Protein AF-A0A6L7W1H9-F1 (afdb_monomer_lite)

Sequence (126 aa):
MIDDSYSLGGAKHYDAAYSVKDDLVDRDFYFDLADEYGGPILEFGCGTGRITLPLARQGVDVTRMDASHPMLEVLRAKLAKERESVQLAFWRTTLAAVVLLAIARRLKSHTLVKNWSTRSLMFPKI

Secondary structure (DSSP, 8-state):
---GGGSHHHHHHHHHHHHT-TT-THHHHHHHHHHHH-S-EEEET-TT-TTHHHHHHTT--EEEE-S-HHHHHHHHHHHTTS-GGG--------HHHHHHHHHHHHHHHHHHHHTTTT----PPP-

Structure (mmCIF, N/CA/C/O backbone):
data_AF-A0A6L7W1H9-F1
#
_entry.id   AF-A0A6L7W1H9-F1
#
loop_
_atom_site.group_PDB
_atom_site.id
_atom_site.type_symbol
_atom_site.label_atom_id
_atom_site.label_alt_id
_atom_site.label_comp_id
_atom_site.label_asym_id
_atom_site.label_entity_id
_atom_site.label_seq_id
_atom_site.pdbx_PDB_ins_code
_atom_site.Cartn_x
_atom_site.Cartn_y
_atom_site.Cartn_z
_atom_site.occupancy
_atom_site.B_iso_or_equiv
_atom_site.auth_seq_id
_atom_site.auth_comp_id
_atom_site.auth_asym_id
_atom_site.auth_atom_id
_atom_site.pdbx_PDB_model_num
ATOM 1 N N . MET A 1 1 ? 21.018 -10.676 -2.054 1.00 43.22 1 MET A N 1
ATOM 2 C CA . MET A 1 1 ? 20.961 -10.340 -3.489 1.00 43.22 1 MET A CA 1
ATOM 3 C C . MET A 1 1 ? 19.673 -9.557 -3.677 1.00 43.22 1 MET A C 1
ATOM 5 O O . MET A 1 1 ? 18.613 -10.150 -3.548 1.00 43.22 1 MET A O 1
ATOM 9 N N . ILE A 1 2 ? 19.748 -8.228 -3.773 1.00 51.03 2 ILE A N 1
ATOM 10 C CA . ILE A 1 2 ? 18.574 -7.423 -4.138 1.00 51.03 2 ILE A CA 1
ATOM 11 C C . ILE A 1 2 ? 18.436 -7.615 -5.644 1.00 51.03 2 ILE A C 1
ATOM 13 O O . ILE A 1 2 ? 19.377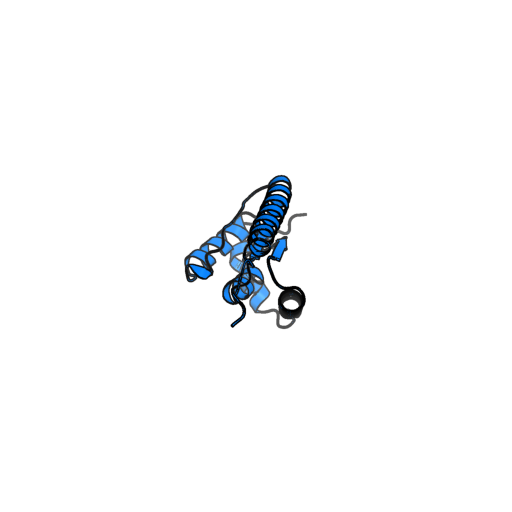 -7.315 -6.369 1.00 51.03 2 ILE A O 1
ATOM 17 N N . ASP A 1 3 ? 17.336 -8.223 -6.068 1.00 62.00 3 ASP A N 1
ATOM 18 C CA . ASP A 1 3 ? 17.002 -8.406 -7.478 1.00 62.00 3 ASP A CA 1
ATOM 19 C C . ASP A 1 3 ? 16.947 -7.036 -8.181 1.00 62.00 3 ASP A C 1
ATOM 21 O O . ASP A 1 3 ? 16.360 -6.083 -7.655 1.00 62.00 3 ASP A O 1
ATOM 25 N N . ASP A 1 4 ? 17.571 -6.929 -9.358 1.00 66.88 4 ASP A N 1
ATOM 26 C CA . ASP A 1 4 ? 17.625 -5.700 -10.160 1.00 66.88 4 ASP A CA 1
ATOM 27 C C . ASP A 1 4 ? 16.226 -5.228 -10.585 1.00 66.88 4 ASP A C 1
ATOM 29 O O . ASP A 1 4 ? 16.044 -4.055 -10.931 1.00 66.88 4 ASP A O 1
ATOM 33 N N . SER A 1 5 ? 15.210 -6.093 -10.494 1.00 61.72 5 SER A N 1
ATOM 34 C CA . SER A 1 5 ? 13.802 -5.731 -10.688 1.00 61.72 5 SER A CA 1
ATOM 35 C C . SER A 1 5 ? 13.299 -4.654 -9.708 1.00 61.72 5 SER A C 1
ATOM 37 O O . SER A 1 5 ? 12.395 -3.893 -10.051 1.00 61.72 5 SER A O 1
ATOM 39 N N . TYR A 1 6 ? 13.924 -4.508 -8.532 1.00 66.69 6 TYR A N 1
ATOM 40 C CA . TYR A 1 6 ? 13.583 -3.481 -7.535 1.00 66.69 6 TYR A CA 1
ATOM 41 C C . TYR A 1 6 ? 14.451 -2.219 -7.627 1.00 66.69 6 TYR A C 1
ATOM 43 O O . TYR A 1 6 ? 14.317 -1.311 -6.799 1.00 66.69 6 TYR A O 1
ATOM 51 N N . SER A 1 7 ? 15.348 -2.154 -8.614 1.00 74.94 7 SER A N 1
ATOM 52 C CA . SER A 1 7 ? 16.153 -0.973 -8.928 1.00 74.94 7 SER A CA 1
ATOM 53 C C . SER A 1 7 ? 15.340 0.078 -9.701 1.00 74.94 7 SER A C 1
ATOM 55 O O . SER A 1 7 ? 14.196 -0.151 -10.098 1.00 74.94 7 SER A O 1
ATOM 57 N N . LEU A 1 8 ? 15.938 1.247 -9.957 1.00 70.50 8 LEU A N 1
ATOM 58 C CA . LEU A 1 8 ? 15.295 2.341 -10.700 1.00 70.50 8 LEU A CA 1
ATOM 59 C C . LEU A 1 8 ? 14.788 1.913 -12.091 1.00 70.50 8 LEU A C 1
ATOM 61 O O . LEU A 1 8 ? 13.753 2.400 -12.547 1.00 70.50 8 LEU A O 1
ATOM 65 N N . GLY A 1 9 ? 15.517 1.013 -12.761 1.00 69.88 9 GLY A N 1
ATOM 66 C CA . GLY A 1 9 ? 15.136 0.477 -14.067 1.00 69.88 9 GLY A CA 1
ATOM 67 C C . GLY A 1 9 ? 13.982 -0.516 -13.964 1.00 69.88 9 GLY A C 1
ATOM 68 O O . GLY A 1 9 ? 12.994 -0.389 -14.684 1.00 69.88 9 GLY A O 1
ATOM 69 N N . GLY A 1 10 ? 14.069 -1.459 -13.024 1.00 71.69 10 GLY A N 1
ATOM 70 C CA . GLY A 1 10 ? 13.065 -2.507 -12.848 1.00 71.69 10 GLY A CA 1
ATOM 71 C C . GLY A 1 10 ? 11.719 -1.994 -12.332 1.00 71.69 10 GLY A C 1
ATOM 72 O O . GLY A 1 10 ? 10.676 -2.388 -12.852 1.00 71.69 10 GLY A O 1
ATOM 73 N N . ALA A 1 11 ? 11.720 -1.027 -11.408 1.00 77.06 11 ALA A N 1
ATOM 74 C CA . ALA A 1 11 ? 10.497 -0.514 -10.786 1.00 77.06 11 ALA A CA 1
ATOM 75 C C . ALA A 1 11 ? 9.491 0.064 -11.797 1.00 77.06 11 ALA A C 1
ATOM 77 O O . ALA A 1 11 ? 8.281 -0.094 -11.636 1.00 77.06 11 ALA A O 1
ATOM 78 N N . LYS A 1 12 ? 9.976 0.701 -12.872 1.00 74.69 12 LYS A N 1
ATOM 79 C CA . LYS A 1 12 ? 9.123 1.262 -13.937 1.00 74.69 12 LYS A CA 1
ATOM 80 C C . LYS A 1 12 ? 8.412 0.192 -14.763 1.00 74.69 12 LYS A C 1
ATOM 82 O O . LYS A 1 12 ? 7.326 0.443 -15.276 1.00 74.69 12 LYS A O 1
ATOM 87 N N . HIS A 1 13 ? 9.031 -0.976 -14.903 1.00 77.88 13 HIS A N 1
ATOM 88 C CA . HIS A 1 13 ? 8.511 -2.092 -15.691 1.00 77.88 13 HIS A CA 1
ATOM 89 C C . HIS A 1 13 ? 7.844 -3.161 -14.825 1.00 77.88 13 HIS A C 1
ATOM 91 O O . HIS A 1 13 ? 7.217 -4.066 -15.368 1.00 77.88 13 HIS A O 1
ATOM 97 N N . TYR A 1 14 ? 7.930 -3.033 -13.498 1.00 79.62 14 TYR A N 1
ATOM 98 C CA . TYR A 1 14 ? 7.409 -4.000 -12.541 1.00 79.62 14 TYR A CA 1
ATOM 99 C C . TYR A 1 14 ? 5.924 -4.296 -12.769 1.00 79.62 14 TYR A C 1
ATOM 101 O O . TYR A 1 14 ? 5.541 -5.450 -12.932 1.00 79.62 14 TYR A O 1
ATOM 109 N N . ASP A 1 15 ? 5.088 -3.259 -12.876 1.00 80.81 15 ASP A N 1
ATOM 110 C CA . ASP A 1 15 ? 3.654 -3.454 -13.115 1.00 80.81 15 ASP A CA 1
ATOM 111 C C . ASP A 1 15 ? 3.377 -4.129 -14.458 1.00 80.81 15 ASP A C 1
ATOM 113 O O . ASP A 1 15 ? 2.518 -4.997 -14.530 1.00 80.81 15 ASP A O 1
ATOM 117 N N . ALA A 1 16 ? 4.108 -3.757 -15.513 1.00 75.69 16 ALA A N 1
ATOM 118 C CA . ALA A 1 16 ? 3.937 -4.343 -16.839 1.00 75.69 16 ALA A CA 1
ATOM 119 C C . ALA A 1 16 ? 4.325 -5.830 -16.840 1.00 75.69 16 ALA A C 1
ATOM 121 O O . ALA A 1 16 ? 3.572 -6.664 -17.339 1.00 75.69 16 ALA A O 1
ATOM 122 N N . ALA A 1 17 ? 5.449 -6.172 -16.206 1.00 71.19 17 ALA A N 1
ATOM 123 C CA . ALA A 1 17 ? 5.933 -7.543 -16.074 1.00 71.19 17 ALA A CA 1
ATOM 124 C C . ALA A 1 17 ? 4.988 -8.429 -15.245 1.00 71.19 17 ALA A C 1
ATOM 126 O O . ALA A 1 17 ? 4.878 -9.623 -15.508 1.00 71.19 17 ALA A O 1
ATOM 127 N N . TYR A 1 18 ? 4.296 -7.852 -14.261 1.00 70.00 18 TYR A N 1
ATOM 128 C CA . TYR A 1 18 ? 3.295 -8.564 -13.467 1.00 70.00 18 TYR A CA 1
ATOM 129 C C . TYR A 1 18 ? 1.888 -8.525 -14.081 1.00 70.00 18 TYR A C 1
ATOM 131 O O . TYR A 1 18 ? 1.099 -9.417 -13.812 1.00 70.00 18 TYR A O 1
ATOM 139 N N . SER A 1 19 ? 1.559 -7.556 -14.939 1.00 65.94 19 SER A N 1
ATOM 140 C CA . SER A 1 19 ? 0.241 -7.474 -15.593 1.00 65.94 19 SER A CA 1
ATOM 141 C C . SER A 1 19 ? -0.012 -8.572 -16.626 1.00 65.94 19 SER A C 1
ATOM 143 O O . SER A 1 19 ? -1.161 -8.852 -16.941 1.00 65.94 19 SER A O 1
ATOM 145 N N . VAL A 1 20 ? 1.057 -9.188 -17.137 1.00 60.47 20 VAL A N 1
ATOM 146 C CA . VAL A 1 20 ? 1.010 -10.290 -18.112 1.00 60.47 20 VAL A CA 1
ATOM 147 C C . VAL A 1 20 ? 1.027 -11.673 -17.453 1.00 60.47 20 VAL A C 1
ATOM 149 O O . VAL A 1 20 ? 1.070 -12.684 -18.148 1.00 60.47 20 VAL A O 1
ATOM 152 N N . LYS A 1 21 ? 1.047 -11.731 -16.117 1.00 63.19 21 LYS A N 1
ATOM 153 C CA . LYS A 1 21 ? 0.985 -12.979 -15.359 1.00 63.19 21 LYS A CA 1
ATOM 154 C C . LYS A 1 21 ? -0.475 -13.294 -15.042 1.00 63.19 21 LYS A C 1
ATOM 156 O O . LYS A 1 21 ? -1.061 -12.692 -14.147 1.00 63.19 21 LYS A O 1
ATOM 161 N N . ASP A 1 22 ? -1.047 -14.232 -15.791 1.00 52.75 22 ASP A N 1
ATOM 162 C CA . ASP A 1 22 ? -2.432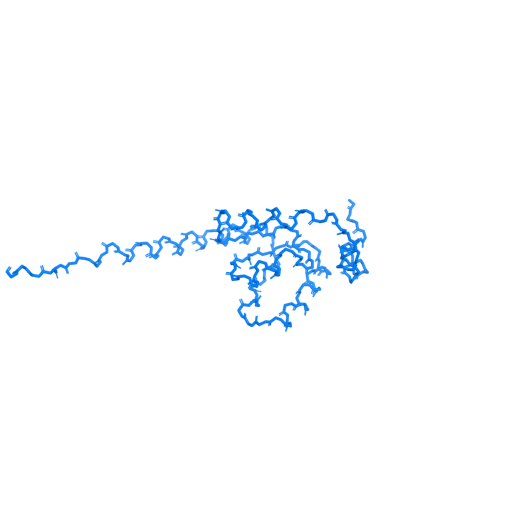 -14.699 -15.614 1.00 52.75 22 ASP A CA 1
ATOM 163 C C . ASP A 1 22 ? -2.632 -15.534 -14.327 1.00 52.75 22 ASP A C 1
ATOM 165 O O . ASP A 1 22 ? -3.760 -15.858 -13.965 1.00 52.75 22 ASP A O 1
ATOM 169 N N . ASP A 1 23 ? -1.557 -15.865 -13.603 1.00 56.66 23 ASP A N 1
ATOM 170 C CA . ASP A 1 23 ? -1.530 -16.741 -12.424 1.00 56.66 23 ASP A CA 1
ATOM 171 C C . ASP A 1 23 ? -1.409 -15.996 -11.079 1.00 56.66 23 ASP A C 1
ATOM 173 O O . ASP A 1 23 ? -1.055 -16.597 -10.063 1.00 56.66 23 ASP A O 1
ATOM 177 N N . LEU A 1 24 ? -1.717 -14.695 -11.029 1.00 62.53 24 LEU A N 1
ATOM 178 C CA . LEU A 1 24 ? -1.667 -13.892 -9.797 1.00 62.53 24 LEU A CA 1
ATOM 179 C C . LEU A 1 24 ? -2.844 -14.178 -8.842 1.00 62.53 24 LEU A C 1
ATOM 181 O O . LEU A 1 24 ? -3.636 -13.295 -8.514 1.00 62.53 24 LEU A O 1
ATOM 185 N N . VAL A 1 25 ? -2.921 -15.422 -8.363 1.00 63.38 25 VAL A N 1
ATOM 186 C CA . VAL A 1 25 ? -3.863 -15.908 -7.334 1.00 63.38 25 VAL A CA 1
ATOM 187 C C . VAL A 1 25 ? -3.625 -15.225 -5.979 1.00 63.38 25 VAL A C 1
ATOM 189 O O . VAL A 1 25 ? -4.502 -15.175 -5.121 1.00 63.38 25 VAL A O 1
ATOM 192 N N . ASP A 1 26 ? -2.437 -14.654 -5.783 1.00 77.31 26 ASP A N 1
ATOM 193 C CA . ASP A 1 26 ? -2.046 -14.006 -4.536 1.00 77.31 26 ASP A CA 1
ATOM 194 C C . ASP A 1 26 ? -2.878 -12.757 -4.212 1.00 77.31 26 ASP A C 1
ATOM 196 O O . ASP A 1 26 ? -3.099 -12.468 -3.040 1.00 77.31 26 ASP A O 1
ATOM 200 N N . ARG A 1 27 ? -3.389 -12.032 -5.217 1.00 80.19 27 ARG A N 1
ATOM 201 C CA . ARG A 1 27 ? -4.230 -10.856 -4.966 1.00 80.19 27 ARG A CA 1
ATOM 202 C C . ARG A 1 27 ? -5.516 -11.252 -4.261 1.00 80.19 27 ARG A C 1
ATOM 204 O O . ARG A 1 27 ? -5.803 -10.695 -3.209 1.00 80.19 27 ARG A O 1
ATOM 211 N N . AS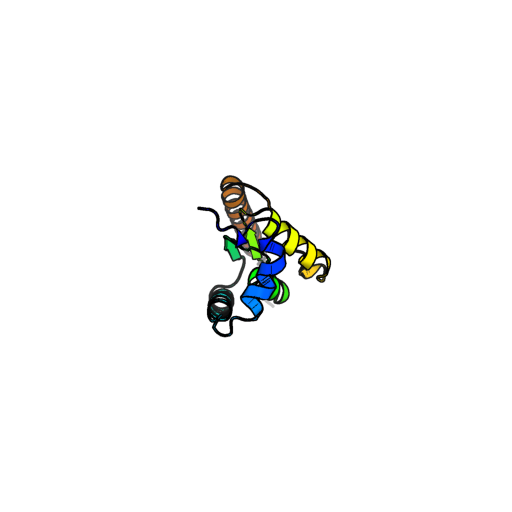P A 1 28 ? -6.270 -12.176 -4.840 1.00 83.94 28 ASP A N 1
ATOM 212 C CA . ASP A 1 28 ? -7.590 -12.530 -4.322 1.00 83.94 28 ASP A CA 1
ATOM 213 C C . ASP A 1 28 ? -7.451 -13.162 -2.924 1.00 83.94 28 ASP A C 1
ATOM 215 O O . ASP A 1 28 ? -8.172 -12.781 -2.010 1.00 83.94 28 ASP A O 1
ATOM 219 N N .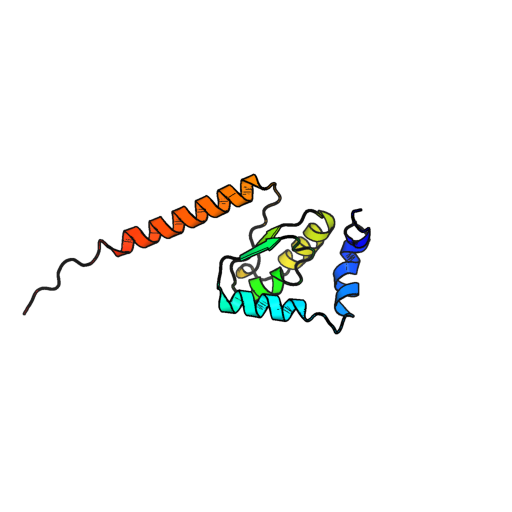 PHE A 1 29 ? -6.392 -13.950 -2.696 1.00 85.38 29 PHE A N 1
ATOM 220 C CA . PHE A 1 29 ? -6.021 -14.440 -1.364 1.00 85.38 29 PHE A CA 1
ATOM 221 C C . PHE A 1 29 ? -5.853 -13.323 -0.315 1.00 85.38 29 PHE A C 1
ATOM 223 O O . PHE A 1 29 ? -6.387 -13.420 0.789 1.00 85.38 29 PHE A O 1
ATOM 230 N N . TYR A 1 30 ? -5.118 -12.246 -0.624 1.00 85.75 30 TYR A N 1
ATOM 231 C CA . TYR A 1 30 ? -4.944 -11.141 0.330 1.00 85.75 30 TYR A CA 1
ATOM 232 C C . TYR A 1 30 ? -6.219 -10.314 0.531 1.00 85.75 30 TYR A C 1
ATOM 234 O O . TYR A 1 30 ? -6.374 -9.697 1.585 1.00 85.75 30 TYR A O 1
ATOM 242 N N . PHE A 1 31 ? -7.116 -10.287 -0.455 1.00 86.38 31 PHE A N 1
ATOM 243 C CA . PHE A 1 31 ? -8.407 -9.608 -0.348 1.00 86.38 31 PHE A CA 1
ATOM 244 C C . PHE A 1 31 ? -9.361 -10.395 0.543 1.00 86.38 31 PHE A C 1
ATOM 246 O O . PHE A 1 31 ? -9.933 -9.808 1.455 1.00 86.38 31 PHE A O 1
ATOM 253 N N . ASP A 1 32 ? -9.427 -11.715 0.368 1.00 88.69 32 ASP A N 1
ATOM 254 C CA . ASP A 1 32 ? -10.207 -12.596 1.239 1.00 88.69 32 ASP A CA 1
ATOM 255 C C . ASP A 1 32 ? -9.762 -12.451 2.703 1.00 88.69 32 ASP A C 1
ATOM 257 O O . ASP A 1 32 ? -10.593 -12.322 3.599 1.00 88.69 32 ASP A O 1
ATOM 261 N N . LEU A 1 33 ? -8.449 -12.362 2.955 1.00 87.81 33 LEU A N 1
ATOM 262 C CA . LEU A 1 33 ? -7.925 -12.091 4.297 1.00 87.81 33 LEU A CA 1
ATOM 263 C C . LEU A 1 33 ? -8.299 -10.692 4.813 1.00 87.81 33 LEU A C 1
ATOM 265 O O . LEU A 1 33 ? -8.590 -10.523 5.997 1.00 87.81 33 LEU A O 1
ATOM 269 N N . ALA A 1 34 ? -8.264 -9.669 3.961 1.00 86.75 34 ALA A N 1
ATOM 270 C CA . ALA A 1 34 ? -8.646 -8.316 4.359 1.00 86.75 34 ALA A CA 1
ATOM 271 C C . ALA A 1 34 ? -10.134 -8.239 4.739 1.00 86.75 34 ALA A C 1
ATOM 273 O O . ALA A 1 34 ? -10.474 -7.579 5.724 1.00 86.75 34 ALA A O 1
ATOM 274 N N . ASP A 1 35 ? -10.990 -8.943 4.000 1.00 87.50 35 ASP A N 1
ATOM 275 C CA . ASP A 1 35 ? -12.425 -9.032 4.260 1.00 87.50 35 ASP A CA 1
ATOM 276 C C . ASP A 1 35 ? -12.732 -9.875 5.508 1.00 87.50 35 ASP A C 1
ATOM 278 O O . ASP A 1 35 ? -13.566 -9.479 6.323 1.00 87.50 35 ASP A O 1
ATOM 282 N N . GLU A 1 36 ? -12.032 -10.999 5.707 1.00 89.25 36 GLU A N 1
ATOM 283 C CA . GLU A 1 36 ? -12.215 -11.880 6.868 1.00 89.25 36 GLU A CA 1
ATOM 284 C C . GLU A 1 36 ? -11.826 -11.191 8.186 1.00 89.25 36 GLU A C 1
ATOM 286 O O . GLU A 1 36 ? -12.566 -11.261 9.171 1.00 89.25 36 GLU A O 1
ATOM 291 N N . TYR A 1 37 ? -10.674 -10.513 8.220 1.00 84.62 37 TYR A N 1
ATOM 292 C CA . TYR A 1 37 ? -10.112 -9.967 9.461 1.00 84.62 37 TYR A CA 1
ATOM 293 C C . TYR A 1 37 ? -10.398 -8.472 9.682 1.00 84.62 37 TYR A C 1
ATOM 295 O O . TYR A 1 37 ? -10.329 -8.001 10.823 1.00 84.62 37 TYR A O 1
ATOM 303 N N . GLY A 1 38 ? -10.742 -7.717 8.635 1.00 77.00 38 GLY A N 1
ATOM 304 C CA . GLY A 1 38 ? -10.992 -6.276 8.710 1.00 77.00 38 GLY A CA 1
ATOM 305 C C . GLY A 1 38 ? -9.736 -5.418 8.956 1.00 77.00 38 GLY A C 1
ATOM 306 O O . GLY A 1 38 ? -8.607 -5.901 9.033 1.00 77.00 38 GLY A O 1
ATOM 307 N N . GLY A 1 39 ? -9.919 -4.093 9.049 1.00 73.00 39 GLY A N 1
ATOM 308 C CA . GLY A 1 39 ? -8.824 -3.111 9.170 1.00 73.00 39 GLY A CA 1
ATOM 309 C C . GLY A 1 39 ? -8.532 -2.631 10.603 1.00 73.00 39 GLY A C 1
ATOM 310 O O . GLY A 1 39 ? -9.395 -2.741 11.478 1.00 73.00 39 GLY A O 1
ATOM 311 N N . PRO A 1 40 ? -7.353 -2.017 10.867 1.00 83.69 40 PRO A N 1
ATOM 312 C CA . PRO A 1 40 ? -6.323 -1.556 9.918 1.00 83.69 40 PRO A CA 1
ATOM 313 C C . PRO A 1 40 ? -5.252 -2.606 9.553 1.00 83.69 40 PRO A C 1
ATOM 315 O O . PRO A 1 40 ? -4.826 -3.384 10.403 1.00 83.69 40 PRO A O 1
ATOM 318 N N . ILE A 1 41 ? -4.749 -2.555 8.313 1.00 86.12 41 ILE A N 1
ATOM 319 C CA . ILE A 1 41 ? -3.788 -3.520 7.737 1.00 86.12 41 ILE A CA 1
ATOM 320 C C . ILE A 1 41 ? -2.384 -2.908 7.625 1.00 86.12 41 ILE A C 1
ATOM 322 O O . ILE A 1 41 ? -2.243 -1.714 7.365 1.00 86.12 41 ILE A O 1
ATOM 326 N N . LEU A 1 42 ? -1.335 -3.722 7.793 1.00 86.88 42 LEU A N 1
ATOM 327 C CA . LEU A 1 42 ? 0.049 -3.366 7.466 1.00 86.88 42 LEU A CA 1
ATOM 328 C C . LEU A 1 42 ? 0.581 -4.265 6.343 1.00 86.88 42 LEU A C 1
ATOM 330 O O . LEU A 1 42 ? 0.731 -5.467 6.535 1.00 86.88 42 LEU A O 1
ATOM 334 N N . GLU A 1 43 ? 0.927 -3.670 5.204 1.00 86.31 43 GLU A N 1
ATOM 335 C CA . GLU A 1 43 ? 1.547 -4.358 4.071 1.00 86.31 43 GLU A CA 1
ATOM 336 C C . GLU A 1 43 ? 3.067 -4.139 4.067 1.00 86.31 43 GLU A C 1
ATOM 338 O O . GLU A 1 43 ? 3.556 -3.016 3.894 1.00 86.31 43 GLU A O 1
ATOM 343 N N . PHE A 1 44 ? 3.818 -5.225 4.256 1.00 87.69 44 PHE A N 1
ATOM 344 C CA . PHE A 1 44 ? 5.274 -5.257 4.110 1.00 87.69 44 PHE A CA 1
ATOM 345 C C . PHE A 1 44 ? 5.649 -5.616 2.670 1.00 87.69 44 PHE A C 1
ATOM 347 O O . PHE A 1 44 ? 5.095 -6.556 2.113 1.00 87.69 44 PHE A O 1
ATOM 354 N N . GLY A 1 45 ? 6.622 -4.911 2.089 1.00 87.88 45 GLY A N 1
ATOM 355 C CA . GLY A 1 45 ? 7.012 -5.134 0.695 1.00 87.88 45 GLY A CA 1
ATOM 356 C C . GLY A 1 45 ? 5.949 -4.649 -0.294 1.00 87.88 45 GLY A C 1
ATOM 357 O O . GLY A 1 45 ? 5.683 -5.315 -1.290 1.00 87.88 45 GLY A O 1
ATOM 358 N N . CYS A 1 46 ? 5.300 -3.515 0.001 1.00 89.81 46 CYS A N 1
ATOM 359 C CA . CYS A 1 46 ? 4.159 -3.022 -0.784 1.00 89.81 46 CYS A CA 1
ATOM 360 C C . CYS A 1 46 ? 4.496 -2.654 -2.242 1.00 89.81 46 CYS A C 1
ATOM 362 O O . CYS A 1 46 ? 3.601 -2.488 -3.076 1.00 89.81 46 CYS A O 1
ATOM 364 N N . GLY A 1 47 ? 5.780 -2.504 -2.567 1.00 90.94 47 GLY A N 1
ATOM 365 C CA . GLY A 1 47 ? 6.276 -2.244 -3.905 1.00 90.94 47 GLY A CA 1
ATOM 366 C C . GLY A 1 47 ? 5.600 -1.045 -4.573 1.00 90.94 47 GLY A C 1
ATOM 367 O O . GLY A 1 47 ? 5.500 0.048 -4.015 1.00 90.94 47 GLY A O 1
ATOM 368 N N . THR A 1 48 ? 5.112 -1.266 -5.793 1.00 92.25 48 THR A N 1
ATOM 369 C CA . THR A 1 48 ? 4.359 -0.287 -6.592 1.00 92.25 48 THR A CA 1
ATOM 370 C C . THR A 1 48 ? 2.867 -0.218 -6.218 1.00 92.25 48 THR A C 1
ATOM 372 O O . THR A 1 48 ? 2.099 0.459 -6.910 1.00 92.25 48 THR A O 1
ATOM 375 N N . GLY A 1 49 ? 2.445 -0.911 -5.150 1.00 90.44 49 GLY A N 1
ATOM 376 C CA . GLY A 1 49 ? 1.099 -0.901 -4.567 1.00 90.44 49 GLY A CA 1
ATOM 377 C C . GLY A 1 49 ? 0.059 -1.762 -5.274 1.00 90.44 49 GLY A C 1
ATOM 378 O O . GLY A 1 49 ? -1.101 -1.360 -5.339 1.00 90.44 49 GLY A O 1
ATOM 379 N N . ARG A 1 50 ? 0.444 -2.924 -5.817 1.00 90.06 50 ARG A N 1
ATOM 380 C CA . ARG A 1 50 ? -0.485 -3.845 -6.502 1.00 90.06 50 ARG A CA 1
ATOM 381 C C . ARG A 1 50 ? -1.638 -4.306 -5.601 1.00 90.06 50 ARG A C 1
ATOM 383 O O . ARG A 1 50 ? -2.761 -4.396 -6.088 1.00 90.06 50 ARG A O 1
ATOM 390 N N . ILE A 1 51 ? -1.364 -4.557 -4.319 1.00 88.69 51 ILE A N 1
ATOM 391 C CA . ILE A 1 51 ? -2.372 -4.930 -3.313 1.00 88.69 51 ILE A CA 1
ATOM 392 C C . ILE A 1 51 ? -2.853 -3.688 -2.557 1.00 88.69 51 ILE A C 1
ATOM 394 O O . ILE A 1 51 ? -4.060 -3.460 -2.463 1.00 88.69 51 ILE A O 1
ATOM 398 N N . THR A 1 52 ? -1.925 -2.820 -2.128 1.00 89.62 52 THR A N 1
ATOM 399 C CA . THR A 1 52 ? -2.254 -1.597 -1.377 1.00 89.62 52 THR A CA 1
ATOM 400 C C . THR A 1 52 ? -3.336 -0.750 -2.044 1.00 89.62 52 THR A C 1
ATOM 402 O O . THR A 1 52 ? -4.279 -0.323 -1.385 1.00 89.62 52 THR A O 1
ATOM 405 N N . LEU A 1 53 ? -3.184 -0.444 -3.339 1.00 90.31 53 LEU A N 1
ATOM 406 C CA . LEU A 1 53 ? -4.058 0.509 -4.021 1.00 90.31 53 LEU A CA 1
ATOM 407 C C . LEU A 1 53 ? -5.504 0.016 -4.095 1.00 90.31 53 LEU A C 1
ATOM 409 O O . LEU A 1 53 ? -6.391 0.781 -3.718 1.00 90.31 53 LEU A O 1
ATOM 413 N N . PRO A 1 54 ? -5.790 -1.213 -4.562 1.00 89.94 54 PRO A N 1
ATOM 414 C CA . PRO A 1 54 ? -7.171 -1.663 -4.598 1.00 89.94 54 PRO A CA 1
ATOM 415 C C . PRO A 1 54 ? -7.796 -1.846 -3.200 1.00 89.94 54 PRO A C 1
ATOM 417 O O . PRO A 1 54 ? -8.952 -1.453 -3.051 1.00 89.94 54 PRO A O 1
ATOM 420 N N . LEU A 1 55 ? -7.050 -2.256 -2.163 1.00 87.50 55 LEU A N 1
ATOM 421 C CA . LEU A 1 55 ? -7.564 -2.255 -0.778 1.00 87.50 55 LEU A CA 1
ATOM 422 C C . LEU A 1 55 ? -7.909 -0.835 -0.294 1.00 87.50 55 LEU A C 1
ATOM 424 O O . LEU A 1 55 ? -8.993 -0.577 0.230 1.00 87.50 55 LEU A O 1
ATOM 428 N N . ALA A 1 56 ? -7.024 0.133 -0.541 1.00 87.69 56 ALA A N 1
ATOM 429 C CA . ALA A 1 56 ? -7.264 1.535 -0.201 1.00 87.69 56 ALA A CA 1
ATOM 430 C C . ALA A 1 56 ? -8.499 2.100 -0.924 1.00 87.69 56 ALA A C 1
ATOM 432 O O . ALA A 1 56 ? -9.297 2.839 -0.345 1.00 87.69 56 ALA A O 1
ATOM 433 N N . ARG A 1 57 ? -8.704 1.722 -2.193 1.00 88.94 57 ARG A N 1
ATOM 434 C CA . ARG A 1 57 ? -9.886 2.107 -2.982 1.00 88.94 57 ARG A CA 1
ATOM 435 C C . ARG A 1 57 ? -11.186 1.498 -2.458 1.00 88.94 57 ARG A C 1
ATOM 437 O O . ARG A 1 57 ? -12.236 2.084 -2.723 1.00 88.94 57 ARG A O 1
ATOM 444 N N . GLN A 1 58 ? -11.136 0.400 -1.713 1.00 87.31 58 GLN A N 1
ATOM 445 C CA . GLN A 1 58 ? -12.289 -0.159 -0.998 1.00 87.31 58 GLN A CA 1
ATOM 446 C C . GLN A 1 58 ? -12.544 0.531 0.353 1.00 87.31 58 GLN A C 1
ATOM 448 O O . GLN A 1 58 ? -13.543 0.253 1.006 1.00 87.31 58 GLN A O 1
ATOM 453 N N . GLY A 1 59 ? -11.686 1.474 0.756 1.00 85.94 59 GLY A N 1
ATOM 454 C CA . GLY A 1 59 ? -11.800 2.179 2.033 1.00 85.94 59 GLY A CA 1
ATOM 455 C C . GLY A 1 59 ? -11.119 1.457 3.194 1.00 85.94 59 GLY A C 1
ATOM 456 O O . GLY A 1 59 ? -11.292 1.866 4.341 1.00 85.94 59 GLY A O 1
ATOM 457 N N . VAL A 1 60 ? -10.330 0.414 2.914 1.00 85.56 60 VAL A N 1
ATOM 458 C CA . VAL A 1 60 ? -9.531 -0.261 3.936 1.00 85.56 60 VAL A CA 1
ATOM 459 C C . VAL A 1 60 ? -8.394 0.659 4.382 1.00 85.56 60 VAL A C 1
ATOM 461 O O . VAL A 1 60 ? -7.661 1.231 3.572 1.00 85.56 60 VAL A O 1
ATOM 464 N N . ASP A 1 61 ? -8.233 0.792 5.696 1.00 83.44 61 ASP A N 1
ATOM 465 C CA . ASP A 1 61 ? -7.154 1.560 6.314 1.00 83.44 61 ASP A CA 1
ATOM 466 C C . ASP A 1 61 ? -5.837 0.771 6.243 1.00 83.44 61 ASP A C 1
ATOM 468 O O . ASP A 1 61 ? -5.525 -0.042 7.119 1.00 83.44 61 ASP A O 1
ATOM 472 N N . VAL A 1 62 ? -5.084 0.981 5.158 1.00 85.25 62 VAL A N 1
ATOM 473 C CA . VAL A 1 62 ? -3.825 0.279 4.878 1.00 85.25 62 VAL A CA 1
ATOM 474 C C . VAL A 1 62 ? -2.620 1.164 5.195 1.00 85.25 62 VAL A C 1
ATOM 476 O O . VAL A 1 62 ? -2.405 2.229 4.615 1.00 85.25 62 VAL A O 1
ATOM 479 N N . THR A 1 63 ? -1.768 0.672 6.088 1.00 86.56 63 THR A N 1
ATOM 480 C CA . THR A 1 63 ? -0.396 1.143 6.292 1.00 86.56 63 THR A CA 1
ATOM 481 C C . THR A 1 63 ? 0.540 0.297 5.436 1.00 86.56 63 THR A C 1
ATOM 483 O O . THR A 1 63 ? 0.350 -0.904 5.303 1.00 86.56 63 THR A O 1
ATOM 486 N N . ARG A 1 64 ? 1.563 0.903 4.840 1.00 86.06 64 ARG A N 1
ATOM 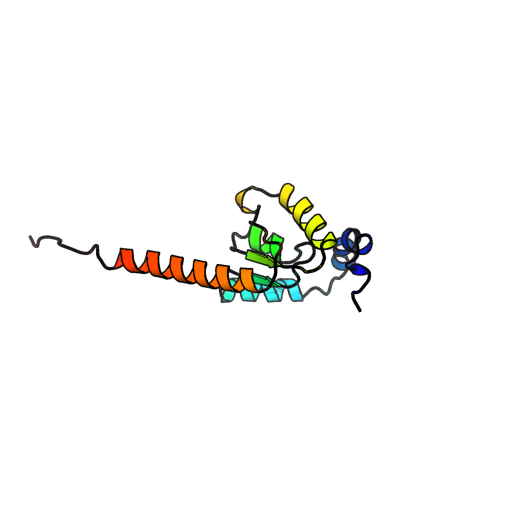487 C CA . ARG A 1 64 ? 2.396 0.253 3.820 1.00 86.06 64 ARG A CA 1
ATOM 488 C C . ARG A 1 64 ? 3.864 0.588 4.000 1.00 86.06 64 ARG A C 1
ATOM 490 O O . ARG A 1 64 ? 4.197 1.723 4.345 1.00 86.06 64 ARG A O 1
ATOM 497 N N . MET A 1 65 ? 4.725 -0.388 3.739 1.00 86.62 65 MET A N 1
ATOM 498 C CA . MET A 1 65 ? 6.169 -0.254 3.867 1.00 86.62 65 MET A CA 1
ATOM 499 C C . MET A 1 65 ? 6.890 -1.023 2.763 1.00 86.62 65 MET A C 1
ATOM 501 O O . MET A 1 65 ? 6.511 -2.137 2.420 1.00 86.62 65 MET A O 1
ATOM 505 N N . ASP A 1 66 ? 7.960 -0.441 2.230 1.00 86.94 66 ASP A N 1
ATOM 506 C CA . ASP A 1 66 ? 8.887 -1.115 1.322 1.00 86.94 66 ASP A CA 1
ATOM 507 C C . ASP A 1 66 ? 10.309 -0.582 1.541 1.00 86.94 66 ASP A C 1
ATOM 509 O O . ASP A 1 66 ? 10.487 0.568 1.953 1.00 86.94 66 ASP A O 1
ATOM 513 N N . ALA A 1 67 ? 11.317 -1.414 1.286 1.00 86.38 67 ALA A N 1
ATOM 514 C CA . ALA A 1 67 ? 12.722 -1.019 1.359 1.00 86.38 67 ALA A CA 1
ATOM 515 C C . ALA A 1 67 ? 13.213 -0.361 0.054 1.00 86.38 67 ALA A C 1
ATOM 517 O O . ALA A 1 67 ? 14.165 0.421 0.075 1.00 86.38 67 ALA A O 1
ATOM 518 N N . SER A 1 68 ? 12.568 -0.648 -1.080 1.00 87.19 68 SER A N 1
ATOM 519 C CA . SER A 1 68 ? 12.918 -0.116 -2.392 1.00 87.19 68 SER A CA 1
ATOM 520 C C . SER A 1 68 ? 12.365 1.295 -2.588 1.00 87.19 68 SER A C 1
ATOM 522 O O . SER A 1 68 ? 11.178 1.523 -2.829 1.00 87.19 68 SER A O 1
ATOM 524 N N . HIS A 1 69 ? 13.266 2.276 -2.538 1.00 86.06 69 HIS A N 1
ATOM 525 C CA . HIS A 1 69 ? 12.939 3.670 -2.827 1.00 86.06 69 HIS A CA 1
ATOM 526 C C . HIS A 1 69 ? 12.325 3.861 -4.228 1.00 86.06 69 HIS A C 1
ATOM 528 O O . HIS A 1 69 ? 11.291 4.529 -4.300 1.00 86.06 69 HIS A O 1
ATOM 534 N N . PRO A 1 70 ? 12.865 3.266 -5.315 1.00 88.19 70 PRO A N 1
ATOM 535 C CA . PRO A 1 70 ? 12.249 3.374 -6.638 1.00 88.19 70 PRO A CA 1
ATOM 536 C C . PRO A 1 70 ? 10.805 2.864 -6.707 1.00 88.19 70 PRO A C 1
ATOM 538 O O . PRO A 1 70 ? 9.949 3.499 -7.322 1.00 88.19 70 PRO A O 1
ATOM 541 N N . MET A 1 71 ? 10.498 1.749 -6.040 1.00 89.19 71 MET A N 1
ATOM 542 C CA . MET A 1 71 ? 9.141 1.190 -6.017 1.00 89.19 71 MET A CA 1
ATOM 543 C C . MET A 1 71 ? 8.163 2.137 -5.311 1.00 89.19 71 MET A C 1
ATOM 545 O O . MET A 1 71 ? 7.058 2.395 -5.796 1.00 89.19 71 MET A O 1
ATOM 549 N N . LEU A 1 72 ? 8.611 2.741 -4.205 1.00 89.00 72 LEU A N 1
ATOM 550 C CA . LEU A 1 72 ? 7.840 3.738 -3.468 1.00 89.00 72 LEU A CA 1
ATOM 551 C C . LEU A 1 72 ? 7.604 5.023 -4.267 1.00 89.00 72 LEU A C 1
ATOM 553 O O . LEU A 1 72 ? 6.554 5.645 -4.108 1.00 89.00 72 LEU A O 1
ATOM 557 N N . GLU A 1 73 ? 8.545 5.446 -5.112 1.00 89.94 73 GLU A N 1
ATOM 558 C CA . GLU A 1 73 ? 8.343 6.584 -6.018 1.00 89.94 73 GLU A CA 1
ATOM 559 C C . GLU A 1 73 ? 7.239 6.307 -7.036 1.00 89.94 73 GLU A C 1
ATOM 561 O O . GLU A 1 73 ? 6.350 7.143 -7.213 1.00 89.94 73 GLU A O 1
ATOM 566 N N . VAL A 1 74 ? 7.233 5.114 -7.638 1.00 91.62 74 VAL A N 1
ATOM 567 C CA . VAL A 1 74 ? 6.160 4.687 -8.546 1.00 91.62 74 VAL A CA 1
ATOM 568 C C . VAL A 1 74 ? 4.816 4.682 -7.819 1.00 91.62 74 VAL A C 1
ATOM 570 O O . VAL A 1 74 ? 3.841 5.259 -8.305 1.00 91.62 74 VAL A O 1
ATOM 573 N N . LEU A 1 75 ? 4.759 4.098 -6.621 1.00 90.62 75 LEU A N 1
ATOM 574 C CA . LEU A 1 75 ? 3.537 4.070 -5.821 1.00 90.62 75 LEU A CA 1
ATOM 575 C C . LEU A 1 75 ? 3.046 5.484 -5.458 1.00 90.62 75 LEU A C 1
ATOM 577 O O . LEU A 1 75 ? 1.851 5.769 -5.547 1.00 90.62 75 LEU A O 1
ATOM 581 N N . ARG A 1 76 ? 3.945 6.403 -5.091 1.00 88.88 76 ARG A N 1
ATOM 582 C CA . ARG A 1 76 ? 3.595 7.814 -4.838 1.00 88.88 76 ARG A CA 1
ATOM 583 C C . ARG A 1 76 ? 3.011 8.483 -6.076 1.00 88.88 76 ARG A C 1
ATOM 585 O O . ARG A 1 76 ? 1.991 9.158 -5.968 1.00 88.88 76 ARG A O 1
ATOM 592 N N . ALA A 1 77 ? 3.621 8.269 -7.238 1.00 91.62 77 ALA A N 1
ATOM 593 C CA . ALA A 1 77 ? 3.140 8.832 -8.493 1.00 91.62 77 ALA A CA 1
ATOM 594 C C . ALA A 1 77 ? 1.745 8.306 -8.875 1.00 91.62 77 ALA A C 1
ATOM 596 O O . ALA A 1 77 ? 0.944 9.057 -9.430 1.00 91.62 77 ALA A O 1
ATOM 597 N N . LYS A 1 78 ? 1.430 7.042 -8.561 1.00 91.62 78 LYS A N 1
ATOM 598 C CA . LYS A 1 78 ? 0.079 6.487 -8.739 1.00 91.62 78 LYS A CA 1
ATOM 599 C C . LYS A 1 78 ? -0.928 7.133 -7.792 1.00 91.62 78 LYS A C 1
ATOM 601 O O . LYS A 1 78 ? -1.973 7.581 -8.240 1.00 91.62 78 LYS A O 1
ATOM 606 N N . LEU A 1 79 ? -0.594 7.240 -6.509 1.00 88.12 79 LEU A N 1
ATOM 607 C CA . LEU A 1 79 ? -1.486 7.824 -5.502 1.00 88.12 79 LEU A CA 1
ATOM 608 C C . LEU A 1 79 ? -1.798 9.294 -5.729 1.00 88.12 79 LEU A C 1
ATOM 610 O O . LEU A 1 79 ? -2.912 9.717 -5.453 1.00 88.12 79 LEU A O 1
ATOM 614 N N . ALA A 1 80 ? -0.852 10.062 -6.265 1.00 89.25 80 ALA A N 1
ATOM 615 C CA . ALA A 1 80 ? -1.095 11.454 -6.637 1.00 89.25 80 ALA A CA 1
ATOM 616 C C . ALA A 1 80 ? -2.223 11.611 -7.680 1.00 89.25 80 ALA A C 1
ATOM 618 O O . ALA A 1 80 ? -2.751 12.705 -7.847 1.00 89.25 80 ALA A O 1
ATOM 619 N N . LYS A 1 81 ? -2.590 10.528 -8.379 1.00 90.56 81 LYS A N 1
ATOM 620 C CA . LYS A 1 81 ? -3.691 10.478 -9.352 1.00 90.56 81 LYS A CA 1
ATOM 621 C C . LYS A 1 81 ? -4.985 9.904 -8.765 1.00 90.56 81 LYS A C 1
ATOM 623 O O . LYS A 1 81 ? -5.995 9.863 -9.461 1.00 90.56 81 LYS A O 1
ATOM 628 N N . GLU A 1 82 ? -4.960 9.437 -7.520 1.00 90.00 82 GLU A N 1
ATOM 629 C CA . GLU A 1 82 ? -6.136 8.913 -6.831 1.00 90.00 82 GLU A CA 1
ATOM 630 C C . GLU A 1 82 ? -6.923 10.031 -6.139 1.00 90.00 82 GLU A C 1
ATOM 632 O O . GLU A 1 82 ? -6.405 11.111 -5.843 1.00 90.00 82 GLU A O 1
ATOM 637 N N . ARG A 1 83 ? -8.186 9.734 -5.822 1.00 86.25 83 ARG A N 1
ATOM 638 C CA . ARG A 1 83 ? -9.035 10.584 -4.977 1.00 86.25 83 ARG A CA 1
ATOM 639 C C . ARG A 1 83 ? -8.428 10.761 -3.581 1.00 86.25 83 ARG A C 1
ATOM 641 O O . ARG A 1 83 ? -7.793 9.845 -3.068 1.00 86.25 83 ARG A O 1
ATOM 648 N N . GLU 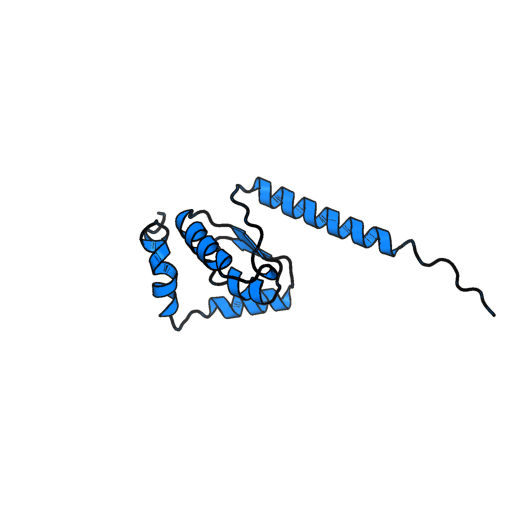A 1 84 ? -8.697 11.894 -2.934 1.00 83.19 84 GLU A N 1
ATOM 649 C CA . GLU A 1 84 ? -8.144 12.240 -1.612 1.00 83.19 84 GLU A CA 1
ATOM 650 C C . GLU A 1 84 ? -8.385 11.150 -0.554 1.00 83.19 84 GLU A C 1
ATOM 652 O O . GLU A 1 84 ? -7.478 10.811 0.199 1.00 83.19 84 GLU A O 1
ATOM 657 N N . SER A 1 85 ? -9.553 10.496 -0.567 1.00 77.19 85 SER A N 1
ATOM 658 C CA . SER A 1 85 ? -9.863 9.394 0.360 1.00 77.19 85 SER A CA 1
ATOM 659 C C . SER A 1 85 ? -8.992 8.141 0.188 1.00 77.19 85 SER A C 1
ATOM 661 O O . SER A 1 85 ? -8.985 7.282 1.062 1.00 77.19 85 SER A O 1
ATOM 663 N N . VAL A 1 86 ? -8.258 8.034 -0.921 1.00 80.50 86 VAL A N 1
ATOM 664 C CA . VAL A 1 86 ? -7.306 6.954 -1.233 1.00 80.50 86 VAL A CA 1
ATOM 665 C C . VAL A 1 86 ? -5.861 7.444 -1.111 1.00 80.50 86 VAL A C 1
ATOM 667 O O . VAL A 1 86 ? -4.933 6.637 -1.121 1.00 80.50 86 VAL A O 1
ATOM 670 N N . GLN A 1 87 ? -5.630 8.752 -0.956 1.00 74.75 87 GLN A N 1
ATOM 671 C CA . GLN A 1 87 ? -4.302 9.314 -0.724 1.00 74.75 87 GLN A CA 1
ATOM 672 C C . GLN A 1 87 ? -3.851 8.983 0.704 1.00 74.75 87 GLN A C 1
ATOM 674 O O . GLN A 1 87 ? -3.981 9.755 1.648 1.00 74.75 87 GLN A O 1
ATOM 679 N N . LEU A 1 88 ? -3.336 7.765 0.860 1.00 64.38 88 LEU A N 1
ATOM 680 C CA . LEU A 1 88 ? -2.914 7.208 2.137 1.00 64.38 88 LEU A CA 1
ATOM 681 C C . LEU A 1 88 ? -1.660 7.903 2.675 1.00 64.38 88 LEU A C 1
ATOM 683 O O . LEU A 1 88 ? -0.684 8.094 1.938 1.00 64.38 88 LEU A O 1
ATOM 687 N N . ALA A 1 89 ? -1.622 8.137 3.988 1.00 55.97 89 ALA A N 1
ATOM 688 C CA . ALA A 1 89 ? -0.411 8.557 4.685 1.00 55.97 89 ALA A CA 1
ATOM 689 C C . ALA A 1 89 ? 0.722 7.531 4.476 1.00 55.97 89 ALA A C 1
ATOM 691 O O . ALA A 1 89 ? 0.534 6.325 4.647 1.00 55.97 89 ALA A O 1
ATOM 692 N N . PHE A 1 90 ? 1.905 8.012 4.085 1.00 60.06 90 PHE A N 1
ATOM 693 C CA . PHE A 1 90 ? 3.082 7.181 3.842 1.00 60.06 90 PHE A CA 1
ATOM 694 C C . PHE A 1 90 ? 4.152 7.432 4.904 1.00 60.06 90 PHE A C 1
ATOM 696 O O . PHE A 1 90 ? 4.526 8.579 5.142 1.00 60.06 90 PHE A O 1
ATOM 703 N N . TRP A 1 91 ? 4.702 6.360 5.472 1.00 47.91 91 TRP A N 1
ATOM 704 C CA . TRP A 1 91 ? 5.828 6.432 6.400 1.00 47.91 91 TRP A CA 1
ATOM 705 C C . TRP A 1 91 ? 7.043 5.771 5.772 1.00 47.91 91 TRP A C 1
ATOM 707 O O . TRP A 1 91 ? 6.961 4.671 5.232 1.00 47.91 91 TRP A O 1
ATOM 717 N N . ARG A 1 92 ? 8.183 6.456 5.828 1.00 49.09 92 ARG A N 1
ATOM 718 C CA . ARG A 1 92 ? 9.432 5.979 5.239 1.00 49.09 92 ARG A CA 1
ATOM 719 C C . ARG A 1 92 ? 10.469 5.705 6.317 1.00 49.09 92 ARG A C 1
ATOM 721 O O . ARG A 1 92 ? 11.465 6.412 6.342 1.00 49.09 92 ARG A O 1
ATOM 728 N N . THR A 1 93 ? 10.246 4.757 7.229 1.00 50.78 93 THR A N 1
ATOM 729 C CA . THR A 1 93 ? 11.192 4.535 8.344 1.00 50.78 93 THR A CA 1
ATOM 730 C C . THR A 1 93 ? 11.107 3.153 9.017 1.00 50.78 93 THR A C 1
ATOM 732 O O . THR A 1 93 ? 10.130 2.424 8.890 1.00 50.78 93 THR A O 1
ATOM 735 N N . THR A 1 94 ? 12.194 2.834 9.731 1.00 51.53 94 THR A N 1
ATOM 736 C CA . THR A 1 94 ? 12.591 1.627 10.484 1.00 51.53 94 THR A CA 1
ATOM 737 C C . THR A 1 94 ? 11.547 1.095 11.484 1.00 51.53 94 THR A C 1
ATOM 739 O O . THR A 1 94 ? 10.713 1.855 11.970 1.00 51.53 94 THR A O 1
ATOM 742 N N . LEU A 1 95 ? 11.670 -0.186 11.878 1.00 53.28 95 LEU A N 1
ATOM 743 C CA . LEU A 1 95 ? 10.846 -0.935 12.861 1.00 53.28 95 LEU A CA 1
ATOM 744 C C . LEU A 1 95 ? 10.289 -0.123 14.054 1.00 53.28 95 LEU A C 1
ATOM 746 O O . LEU A 1 95 ? 9.162 -0.363 14.482 1.00 53.28 95 LEU A O 1
ATOM 750 N N . ALA A 1 96 ? 11.034 0.856 14.577 1.00 51.72 96 ALA A N 1
ATOM 751 C CA . ALA A 1 96 ? 10.591 1.734 15.664 1.00 51.72 96 ALA A CA 1
ATOM 752 C C . ALA A 1 96 ? 9.286 2.498 15.353 1.00 51.72 96 ALA A C 1
ATOM 754 O O . ALA A 1 96 ? 8.441 2.664 16.232 1.00 51.72 96 ALA A O 1
ATOM 755 N N . ALA A 1 97 ? 9.080 2.922 14.104 1.00 57.41 97 ALA A N 1
ATOM 756 C CA . ALA A 1 97 ? 7.860 3.612 13.696 1.00 57.41 97 ALA A CA 1
ATOM 757 C C . ALA A 1 97 ? 6.636 2.680 13.721 1.00 57.41 97 ALA A C 1
ATOM 759 O O . ALA A 1 97 ? 5.555 3.106 14.122 1.00 57.41 97 ALA A O 1
ATOM 760 N N . VAL A 1 98 ? 6.816 1.399 13.369 1.00 59.75 98 VAL A N 1
ATOM 761 C CA . VAL A 1 98 ? 5.755 0.375 13.400 1.00 59.75 98 VAL A CA 1
ATOM 762 C C . VAL A 1 98 ? 5.267 0.152 14.829 1.00 59.75 98 VAL A C 1
ATOM 764 O O . VAL A 1 98 ? 4.063 0.157 15.081 1.00 59.75 98 VAL A O 1
ATOM 767 N N . VAL A 1 99 ? 6.198 0.031 15.779 1.00 63.72 99 VAL A N 1
ATOM 768 C CA . VAL A 1 99 ? 5.875 -0.140 17.203 1.00 63.72 99 VAL A CA 1
ATOM 769 C C . VAL A 1 99 ? 5.134 1.085 17.743 1.00 63.72 99 VAL A C 1
ATOM 771 O O . VAL A 1 99 ? 4.094 0.940 18.383 1.00 63.72 99 VAL A O 1
ATOM 774 N N . LEU A 1 100 ? 5.601 2.298 17.432 1.00 63.19 100 LEU A N 1
ATOM 775 C CA . LEU A 1 100 ? 4.940 3.534 17.866 1.00 63.19 100 LEU A CA 1
ATOM 776 C C . LEU A 1 100 ? 3.531 3.690 17.273 1.00 63.19 100 LEU A C 1
ATOM 778 O O . LEU A 1 100 ? 2.618 4.115 17.980 1.00 63.19 100 LEU A O 1
ATOM 782 N N . LEU A 1 101 ? 3.321 3.302 16.013 1.00 62.06 101 LEU A N 1
ATOM 783 C CA . LEU A 1 101 ? 2.005 3.304 15.365 1.00 62.06 101 LEU A CA 1
ATOM 784 C C . LEU A 1 101 ? 1.053 2.275 15.979 1.00 62.06 101 LEU A C 1
ATOM 786 O O . LEU A 1 101 ? -0.100 2.610 16.259 1.00 62.06 101 LEU A O 1
ATOM 790 N N . ALA A 1 102 ? 1.523 1.050 16.224 1.00 66.25 102 ALA A N 1
ATOM 791 C CA . ALA A 1 102 ? 0.733 0.013 16.883 1.00 66.25 102 ALA A CA 1
ATOM 792 C C . ALA A 1 102 ? 0.298 0.463 18.287 1.00 66.25 102 ALA A C 1
ATOM 794 O O . ALA A 1 102 ? -0.879 0.356 18.643 1.00 66.25 102 ALA A O 1
ATOM 795 N N . ILE A 1 103 ? 1.219 1.062 19.049 1.00 69.69 103 ILE A N 1
ATOM 796 C CA . ILE A 1 103 ? 0.935 1.639 20.367 1.00 69.69 103 ILE A CA 1
ATOM 797 C C . ILE A 1 103 ? -0.074 2.790 20.250 1.00 69.69 103 ILE A C 1
ATOM 799 O O . ILE A 1 103 ? -1.097 2.777 20.932 1.00 69.69 103 ILE A O 1
ATOM 803 N N . ALA A 1 104 ? 0.147 3.761 19.360 1.00 69.25 104 ALA A N 1
ATOM 804 C CA . ALA A 1 104 ? -0.744 4.910 19.196 1.00 69.25 104 ALA A CA 1
ATOM 805 C C . ALA A 1 104 ? -2.173 4.499 18.792 1.00 69.25 104 ALA A C 1
ATOM 807 O O . ALA A 1 104 ? -3.150 5.044 19.313 1.00 69.25 104 ALA A O 1
ATOM 808 N N . ARG A 1 105 ? -2.317 3.505 17.905 1.00 67.62 105 ARG A N 1
ATOM 809 C CA . ARG A 1 105 ? -3.621 2.950 17.508 1.00 67.62 105 ARG A CA 1
ATOM 810 C C . ARG A 1 105 ? -4.307 2.215 18.656 1.00 67.62 105 ARG A C 1
ATOM 812 O O . ARG A 1 105 ? -5.497 2.436 18.891 1.00 67.62 105 ARG A O 1
ATOM 819 N N . ARG A 1 106 ? -3.562 1.412 19.425 1.00 74.06 106 ARG A N 1
ATOM 820 C CA . ARG A 1 106 ? -4.086 0.726 20.618 1.00 74.06 106 ARG A CA 1
ATOM 821 C C . ARG A 1 106 ? -4.585 1.720 21.670 1.00 74.06 106 ARG A C 1
ATOM 823 O O . ARG A 1 106 ? -5.644 1.507 22.259 1.00 74.06 106 ARG A O 1
ATOM 830 N N . LEU A 1 107 ? -3.871 2.829 21.862 1.00 74.31 107 LEU A N 1
ATOM 831 C CA . LEU A 1 107 ? -4.264 3.890 22.793 1.00 74.31 107 LEU A CA 1
ATOM 832 C C . LEU A 1 107 ? -5.520 4.648 22.324 1.00 74.31 107 LEU A C 1
ATOM 834 O O . LEU A 1 107 ? -6.414 4.897 23.136 1.00 74.31 107 LEU A O 1
ATOM 838 N N . LYS A 1 108 ? -5.661 4.951 21.023 1.00 61.75 108 LYS A N 1
ATOM 839 C CA . LYS A 1 108 ? -6.879 5.589 20.476 1.00 61.75 108 LYS A CA 1
ATOM 840 C C . LYS A 1 108 ? -8.120 4.697 20.610 1.00 61.75 108 LYS A C 1
ATOM 842 O O . LYS A 1 108 ? -9.173 5.189 21.008 1.00 61.75 108 LYS A O 1
ATOM 847 N N . SER A 1 109 ? -7.981 3.392 20.368 1.00 57.22 109 SER A N 1
ATOM 848 C CA . SER A 1 109 ? -9.059 2.406 20.546 1.00 57.22 109 SER A CA 1
ATOM 849 C C . SER A 1 109 ? -9.559 2.348 22.000 1.00 57.22 109 SER A C 1
ATOM 851 O O . SER A 1 109 ? -10.760 2.423 22.248 1.00 57.22 109 SER A O 1
ATOM 853 N N . HIS A 1 110 ? -8.656 2.352 22.986 1.00 54.31 110 HIS A N 1
ATOM 854 C CA . HIS A 1 110 ? -9.040 2.387 24.404 1.00 54.31 110 HIS A CA 1
ATOM 855 C C . HIS A 1 110 ? -9.688 3.706 24.846 1.00 54.31 110 HIS A C 1
ATOM 857 O O . HIS A 1 110 ? -10.531 3.706 25.745 1.00 54.31 110 HIS A O 1
ATOM 863 N N . THR A 1 111 ? -9.299 4.828 24.240 1.00 53.00 111 THR A N 1
ATOM 864 C CA . THR A 1 111 ? -9.846 6.146 24.597 1.00 53.00 111 THR A CA 1
ATOM 865 C C . THR A 1 111 ? -11.295 6.297 24.116 1.00 53.00 111 THR A C 1
ATOM 867 O O . THR A 1 111 ? -12.123 6.846 24.838 1.00 53.00 111 THR A O 1
ATOM 870 N N . LEU A 1 112 ? -11.636 5.733 22.951 1.00 48.88 112 LEU A N 1
ATOM 871 C CA . LEU A 1 112 ? -13.007 5.716 22.424 1.00 48.88 112 LEU A CA 1
ATOM 872 C C . LEU A 1 112 ? -13.936 4.785 23.222 1.00 48.88 112 LEU A C 1
ATOM 874 O O . LEU A 1 112 ? -15.077 5.147 23.493 1.00 48.88 112 LEU A O 1
ATOM 878 N N . VAL A 1 113 ? -13.437 3.632 23.680 1.00 51.44 113 VAL A N 1
ATOM 879 C CA . VAL A 1 113 ? -14.219 2.679 24.492 1.00 51.44 113 VAL A CA 1
ATOM 880 C C . VAL A 1 113 ? -14.549 3.238 25.885 1.00 51.44 113 VAL A C 1
ATOM 882 O O . VAL A 1 113 ? -15.637 2.996 26.407 1.00 51.44 113 VAL A O 1
ATOM 885 N N . LYS A 1 114 ? -13.667 4.046 26.490 1.00 49.84 114 LYS A N 1
ATOM 886 C CA . LYS A 1 114 ? -13.917 4.624 27.825 1.00 49.84 114 LYS A CA 1
ATOM 887 C C . LYS A 1 114 ? -15.027 5.686 27.852 1.00 49.84 114 LYS A C 1
ATOM 889 O O . LYS A 1 114 ? -15.661 5.843 28.892 1.00 49.84 114 LYS A O 1
ATOM 894 N N . ASN A 1 115 ? -15.324 6.344 26.729 1.00 45.81 115 ASN A N 1
ATOM 895 C CA . ASN A 1 115 ? -16.373 7.372 26.649 1.00 45.81 115 ASN A CA 1
ATOM 896 C C . ASN A 1 115 ? -17.791 6.819 26.412 1.00 45.81 115 ASN A C 1
ATOM 898 O O . ASN A 1 115 ? -18.756 7.571 26.526 1.00 45.81 115 ASN A O 1
ATOM 902 N N . TRP A 1 116 ? -17.939 5.521 26.123 1.00 40.47 116 TRP A N 1
ATOM 903 C CA . TRP A 1 116 ? -19.254 4.885 25.964 1.00 40.47 116 TRP A CA 1
ATOM 904 C C . TRP A 1 116 ? -19.857 4.422 27.306 1.00 40.47 116 TRP A C 1
ATOM 906 O O . TRP A 1 116 ? -21.070 4.301 27.433 1.00 40.47 116 TRP A O 1
ATOM 916 N N . SER A 1 117 ? -19.041 4.213 28.348 1.00 46.38 117 SER A N 1
ATOM 917 C CA . SER A 1 117 ? -19.515 3.631 29.621 1.00 46.38 117 SER A CA 1
ATOM 918 C C . SER A 1 117 ? -20.078 4.624 30.653 1.00 46.38 117 SER A C 1
ATOM 920 O O . SER A 1 117 ? -20.572 4.198 31.692 1.00 46.38 117 SER A O 1
ATOM 922 N N . THR A 1 118 ? -20.051 5.937 30.391 1.00 51.53 118 THR A N 1
ATOM 923 C CA . THR A 1 118 ? -20.468 6.974 31.365 1.00 51.53 118 THR A CA 1
ATOM 924 C C . THR A 1 118 ? -21.686 7.805 30.953 1.00 51.53 118 THR A C 1
ATOM 926 O O . THR A 1 118 ? -22.069 8.725 31.673 1.00 51.53 118 THR A O 1
ATOM 929 N N . ARG A 1 119 ? -22.369 7.467 29.849 1.00 48.69 119 ARG A N 1
ATOM 930 C CA . ARG A 1 119 ? -23.672 8.059 29.487 1.00 48.69 119 ARG A CA 1
ATOM 931 C C . ARG A 1 119 ? -24.769 7.001 29.436 1.00 48.69 119 ARG A C 1
ATOM 933 O O . ARG A 1 119 ? -25.246 6.613 28.378 1.00 48.69 119 ARG A O 1
ATOM 940 N N . SER A 1 120 ? -25.194 6.548 30.605 1.00 43.97 120 SER A N 1
ATOM 941 C CA . SER A 1 120 ? -26.539 6.001 30.805 1.00 43.97 120 SER A CA 1
ATOM 942 C C . SER A 1 120 ? -26.976 6.334 32.225 1.00 43.97 120 SER A C 1
ATOM 944 O O . SER A 1 120 ? -26.991 5.488 33.112 1.00 43.97 120 SER A O 1
ATOM 946 N N . LEU A 1 121 ? -27.272 7.618 32.442 1.00 46.06 121 LEU A N 1
ATOM 947 C CA . LEU A 1 121 ? -28.012 8.086 33.606 1.00 46.06 121 LEU A CA 1
ATOM 948 C C . LEU A 1 121 ? -29.404 8.536 33.145 1.00 46.06 121 LEU A C 1
ATOM 950 O O . LEU A 1 121 ? -29.518 9.410 32.292 1.00 46.06 121 LEU A O 1
ATOM 954 N N . MET A 1 122 ? -30.409 7.942 33.791 1.00 41.41 122 MET A N 1
ATOM 955 C CA . MET A 1 122 ? -31.784 8.417 33.991 1.00 41.41 122 MET A CA 1
ATOM 956 C C . MET A 1 122 ? -32.699 8.572 32.770 1.00 41.41 122 MET A C 1
ATOM 958 O O . MET A 1 122 ? -32.723 9.600 32.105 1.00 41.41 122 MET A O 1
ATOM 962 N N . PHE A 1 123 ? -33.610 7.606 32.629 1.00 37.41 123 PHE A N 1
ATOM 963 C CA . PHE A 1 123 ? -34.979 7.892 32.196 1.00 37.41 123 PHE A CA 1
ATOM 964 C C . PHE A 1 123 ? -35.901 7.831 33.428 1.00 37.41 123 PHE A C 1
ATOM 966 O O . PHE A 1 123 ? -35.794 6.871 34.200 1.00 37.41 123 PHE A O 1
ATOM 973 N N . PRO A 1 124 ? -36.773 8.831 33.662 1.00 42.59 124 PRO A N 1
ATOM 974 C CA . PRO A 1 124 ? -37.735 8.791 34.755 1.00 42.59 124 PRO A CA 1
ATOM 975 C C . PRO A 1 124 ? -38.862 7.806 34.418 1.00 42.59 124 PRO A C 1
ATOM 977 O O . PRO A 1 124 ? -39.326 7.747 33.280 1.00 42.59 124 PRO A O 1
ATOM 980 N N . LYS A 1 125 ? -39.293 7.022 35.412 1.00 45.53 125 LYS A N 1
ATOM 981 C CA . LYS A 1 125 ? -40.497 6.190 35.311 1.00 45.53 125 LYS A CA 1
ATOM 982 C C . LYS A 1 125 ? -41.729 7.096 35.414 1.00 45.53 125 LYS A C 1
ATOM 984 O O . LYS A 1 125 ? -41.808 7.877 36.361 1.00 45.53 125 LYS A O 1
ATOM 989 N N . ILE A 1 126 ? -42.635 6.980 34.445 1.00 60.50 126 ILE A N 1
ATOM 990 C CA . ILE A 1 126 ? -44.035 7.421 34.548 1.00 60.50 126 ILE A CA 1
ATOM 991 C C . ILE A 1 126 ? -44.835 6.251 35.116 1.00 60.50 126 ILE A C 1
ATOM 993 O O . ILE A 1 126 ? -44.535 5.106 34.700 1.00 60.50 126 ILE A O 1
#

Foldseek 3Di:
DPPCLLPLVNLVCVCVVVVPDPPPPVQVVVVVVCVVPDDDEEAEQCFLNPNLQVCLVVLHNYAYDYPRPNSVVNNQVVLVPDDPSSNHDHDHDDPVVVVVVVVVVVVVVVVVVVVVPPPDDDDDDD

pLDDT: mean 72.87, std 15.92, range [37.41, 92.25]

Radius of gyration: 19.58 Å; chains: 1; bounding box: 65×29×53 Å